Protein AF-A0A941SWV5-F1 (afdb_monomer_lite)

Structure (mmCIF, N/CA/C/O backbone):
data_AF-A0A941SWV5-F1
#
_entry.id   AF-A0A941SWV5-F1
#
loop_
_atom_site.group_PDB
_atom_site.id
_atom_site.type_symbol
_atom_site.label_atom_id
_atom_site.label_alt_id
_atom_site.label_comp_id
_atom_site.label_asym_id
_atom_site.label_entity_id
_atom_site.label_seq_id
_atom_site.pdbx_PDB_ins_code
_atom_site.Cartn_x
_atom_site.Cartn_y
_atom_site.Cartn_z
_atom_site.occupancy
_atom_site.B_iso_or_equiv
_atom_site.auth_seq_id
_atom_site.auth_comp_id
_atom_site.auth_asym_id
_atom_site.auth_atom_id
_atom_site.pdbx_PDB_model_num
ATOM 1 N N . LEU A 1 1 ? -5.723 11.758 -7.704 1.00 73.31 1 LEU A N 1
ATOM 2 C CA . LEU A 1 1 ? -5.876 10.442 -7.032 1.00 73.31 1 LEU A CA 1
ATOM 3 C C . LEU A 1 1 ? -5.723 10.552 -5.517 1.00 73.31 1 LEU A C 1
ATOM 5 O O . LEU A 1 1 ? -6.727 10.388 -4.843 1.00 73.31 1 LEU A O 1
ATOM 9 N N . LEU A 1 2 ? -4.555 10.922 -4.976 1.00 76.81 2 LEU A N 1
ATOM 10 C CA . LEU A 1 2 ? -4.323 11.012 -3.517 1.00 76.81 2 LEU A CA 1
ATOM 11 C C . LEU A 1 2 ? -5.387 11.807 -2.739 1.00 76.81 2 LEU A C 1
ATOM 13 O O . LEU A 1 2 ? -5.858 11.334 -1.711 1.00 76.81 2 LEU A O 1
ATOM 17 N N . GLY A 1 3 ? -5.831 12.959 -3.254 1.00 76.12 3 GLY A N 1
ATOM 18 C CA . GLY A 1 3 ? -6.918 13.729 -2.632 1.00 76.12 3 GLY A CA 1
ATOM 19 C C . GLY A 1 3 ? -8.236 12.950 -2.517 1.00 76.12 3 GLY A C 1
ATOM 20 O O . GLY A 1 3 ? -8.893 13.008 -1.484 1.00 76.12 3 GLY A O 1
ATOM 21 N N . GLY A 1 4 ? -8.588 12.149 -3.528 1.00 82.00 4 GLY A N 1
ATOM 22 C CA . GLY A 1 4 ? -9.769 11.280 -3.487 1.00 82.00 4 GLY A CA 1
ATOM 23 C C . GLY A 1 4 ? -9.624 10.126 -2.491 1.00 82.00 4 GLY A C 1
ATOM 24 O O . GLY A 1 4 ? -10.570 9.809 -1.778 1.00 82.00 4 GLY A O 1
ATOM 25 N N . PHE A 1 5 ? -8.423 9.551 -2.378 1.00 83.00 5 PHE A N 1
ATOM 26 C CA . PHE A 1 5 ? -8.115 8.514 -1.386 1.00 83.00 5 PHE A CA 1
ATOM 27 C C . PHE A 1 5 ? -8.228 9.066 0.038 1.00 83.00 5 PHE A C 1
ATOM 29 O O . PHE A 1 5 ? -8.849 8.441 0.894 1.00 83.00 5 PHE A O 1
ATOM 36 N N . ALA A 1 6 ? -7.666 10.254 0.279 1.00 80.62 6 ALA A N 1
ATOM 37 C CA . ALA A 1 6 ? -7.743 10.936 1.565 1.00 80.62 6 ALA A CA 1
ATOM 38 C C . ALA A 1 6 ? -9.190 11.296 1.930 1.00 80.62 6 ALA A C 1
ATOM 40 O O . ALA A 1 6 ? -9.607 11.047 3.058 1.00 80.62 6 ALA A O 1
ATOM 41 N N . MET A 1 7 ? -9.968 11.815 0.973 1.00 87.19 7 MET A N 1
ATOM 42 C CA . MET A 1 7 ? -11.386 12.119 1.182 1.00 87.19 7 MET A CA 1
ATOM 43 C C . MET A 1 7 ? -12.186 10.865 1.523 1.00 87.19 7 MET A C 1
ATOM 45 O O . MET A 1 7 ? -12.887 10.866 2.527 1.00 87.19 7 MET A O 1
ATOM 49 N N . LEU A 1 8 ? -12.025 9.769 0.773 1.00 85.44 8 LEU A N 1
ATOM 50 C CA . LEU A 1 8 ? -12.694 8.503 1.085 1.00 85.44 8 LEU A CA 1
ATOM 51 C C . LEU A 1 8 ? -12.314 7.995 2.482 1.00 85.44 8 LEU A C 1
ATOM 53 O O . LEU A 1 8 ? -13.188 7.637 3.269 1.00 85.44 8 LEU A O 1
ATOM 57 N N . ALA A 1 9 ? -11.019 7.984 2.803 1.00 81.81 9 ALA A N 1
ATOM 58 C CA . ALA A 1 9 ? -10.527 7.541 4.102 1.00 81.81 9 ALA A CA 1
ATOM 59 C C . ALA A 1 9 ? -11.078 8.397 5.255 1.00 81.81 9 ALA A C 1
ATOM 61 O O . ALA A 1 9 ? -11.416 7.859 6.313 1.00 81.81 9 ALA A O 1
ATOM 62 N N . LEU A 1 10 ? -11.200 9.712 5.048 1.00 85.25 10 LEU A N 1
ATOM 63 C CA . LEU A 1 10 ? -11.793 10.637 6.007 1.00 85.25 10 LEU A CA 1
ATOM 64 C C . LEU A 1 10 ? -13.301 10.404 6.144 1.00 85.25 10 LEU A C 1
ATOM 66 O O . LEU A 1 10 ? -13.786 10.279 7.264 1.00 85.25 10 LEU A O 1
ATOM 70 N N . SER A 1 11 ? -14.035 10.281 5.036 1.00 88.75 11 SER A N 1
ATOM 71 C CA . SER A 1 11 ? -15.474 10.003 5.035 1.00 88.75 11 SER A CA 1
ATOM 72 C C . SER A 1 11 ? -15.799 8.691 5.745 1.00 88.75 11 SER A C 1
ATOM 74 O O . SER A 1 11 ? -16.695 8.665 6.582 1.00 88.75 11 SER A O 1
ATOM 76 N N . VAL A 1 12 ? -15.040 7.620 5.489 1.00 84.19 12 VAL A N 1
ATOM 77 C CA . VAL A 1 12 ? -15.212 6.329 6.176 1.00 84.19 12 VAL A CA 1
ATOM 78 C C . VAL A 1 12 ? -14.938 6.458 7.672 1.00 84.19 12 VAL A C 1
ATOM 80 O O . VAL A 1 12 ? -15.687 5.907 8.476 1.00 84.19 12 VAL A O 1
ATOM 83 N N . ARG A 1 13 ? -13.905 7.211 8.066 1.00 83.94 13 ARG A N 1
ATOM 84 C CA . ARG A 1 13 ? -13.590 7.446 9.482 1.00 83.94 13 ARG A CA 1
ATOM 85 C C . ARG A 1 13 ? -14.668 8.270 10.187 1.00 83.94 13 ARG A C 1
ATOM 87 O O . ARG A 1 13 ? -15.015 7.956 11.319 1.00 83.94 13 ARG A O 1
ATOM 94 N N . LEU A 1 14 ? -15.200 9.301 9.532 1.00 84.00 14 LEU A N 1
ATOM 95 C CA . LEU A 1 14 ? -16.270 10.144 10.075 1.00 84.00 14 LEU A CA 1
ATOM 96 C C . LEU A 1 14 ? -17.609 9.401 10.152 1.00 84.00 14 LEU A C 1
ATOM 98 O O . LEU A 1 14 ? -18.362 9.607 11.097 1.00 84.00 14 LEU A O 1
ATOM 102 N N . ALA A 1 15 ? -17.888 8.521 9.190 1.00 85.25 15 ALA A N 1
ATOM 103 C CA . ALA A 1 15 ? -19.091 7.694 9.171 1.00 85.25 15 ALA A CA 1
ATOM 104 C C . ALA A 1 15 ? -19.003 6.472 10.103 1.00 85.25 15 ALA A C 1
ATOM 106 O O . ALA A 1 15 ? -20.018 5.824 10.357 1.00 85.25 15 ALA A O 1
ATOM 107 N N . ALA A 1 16 ? -17.811 6.123 10.602 1.00 81.56 16 ALA A N 1
ATOM 108 C CA . ALA A 1 16 ? -17.633 4.970 11.472 1.00 81.56 16 ALA A CA 1
ATOM 109 C C . ALA A 1 16 ? -18.276 5.230 12.851 1.00 81.56 16 ALA A C 1
ATOM 111 O O . ALA A 1 16 ? -17.811 6.091 13.599 1.00 81.56 16 ALA A O 1
ATOM 112 N N . PRO A 1 17 ? -19.294 4.448 13.254 1.00 71.25 17 PRO A N 1
ATOM 113 C CA . PRO A 1 17 ? -20.019 4.684 14.504 1.00 71.25 17 PRO A CA 1
ATOM 114 C C . PRO A 1 17 ? -19.217 4.283 15.750 1.00 71.25 17 PRO A C 1
ATOM 116 O O . PRO A 1 17 ? -19.590 4.621 16.870 1.00 71.25 17 PRO A O 1
ATOM 119 N N . ARG A 1 18 ? -18.126 3.525 15.577 1.00 78.50 18 ARG A N 1
ATOM 120 C CA . ARG A 1 18 ? -17.305 2.981 16.662 1.00 78.50 18 ARG A CA 1
ATOM 121 C C . ARG A 1 18 ? -15.863 3.441 16.526 1.00 78.50 18 ARG A C 1
ATOM 123 O O . ARG A 1 18 ? -15.243 3.236 15.487 1.00 78.50 18 ARG A O 1
ATOM 130 N N . ARG A 1 19 ? -15.327 3.998 17.612 1.00 82.38 19 ARG A N 1
ATOM 131 C CA . ARG A 1 19 ? -13.893 4.248 17.781 1.00 82.38 19 ARG A CA 1
ATOM 132 C C . ARG A 1 19 ? -13.284 3.090 18.556 1.00 82.38 19 ARG A C 1
ATOM 134 O O . ARG A 1 19 ? -13.779 2.734 19.623 1.00 82.38 19 ARG A O 1
ATOM 141 N N . TRP A 1 20 ? -12.219 2.510 18.021 1.00 85.62 20 TRP A N 1
ATOM 142 C CA . TRP A 1 20 ? -11.539 1.384 18.649 1.00 85.62 20 TRP A CA 1
ATOM 143 C C . TRP A 1 20 ? -10.475 1.877 19.629 1.00 85.62 20 TRP A C 1
ATOM 145 O O . TRP A 1 20 ? -9.624 2.697 19.280 1.00 85.62 20 TRP A O 1
ATOM 155 N N . ALA A 1 21 ? -10.510 1.368 20.859 1.00 87.00 21 ALA A N 1
ATOM 156 C CA . ALA A 1 21 ? -9.445 1.600 21.823 1.00 87.00 21 ALA A CA 1
ATOM 157 C C . ALA A 1 21 ? -8.259 0.687 21.481 1.00 87.00 21 ALA A C 1
ATOM 159 O O . ALA A 1 21 ? -8.355 -0.535 21.568 1.00 87.00 21 ALA A O 1
ATOM 160 N N . VAL A 1 22 ? -7.143 1.291 21.078 1.00 91.38 22 VAL A N 1
ATOM 161 C CA . VAL A 1 22 ? -5.879 0.604 20.785 1.00 91.38 22 VAL A CA 1
ATOM 162 C C . VAL A 1 22 ? -4.776 1.152 21.680 1.00 91.38 22 VAL A C 1
ATOM 164 O O . VAL A 1 22 ? -4.781 2.336 22.030 1.00 91.38 22 VAL A O 1
ATOM 167 N N . THR A 1 23 ? -3.823 0.299 22.048 1.00 93.88 23 THR A N 1
ATOM 168 C CA . THR A 1 23 ? -2.672 0.714 22.857 1.00 93.88 23 THR A CA 1
ATOM 169 C C . THR A 1 23 ? -1.777 1.692 22.081 1.00 93.88 23 THR A C 1
ATOM 171 O O . THR A 1 23 ? -1.791 1.691 20.845 1.00 93.88 23 THR A O 1
ATOM 174 N N . PRO A 1 24 ? -0.955 2.514 22.762 1.00 94.44 24 PRO A N 1
ATOM 175 C CA . PRO A 1 24 ? -0.036 3.437 22.091 1.00 94.44 24 PRO A CA 1
ATOM 176 C C . PRO A 1 24 ? 0.919 2.744 21.109 1.00 94.44 24 PRO A C 1
ATOM 178 O O . PRO A 1 24 ? 1.156 3.259 20.019 1.00 94.44 24 PRO A O 1
ATOM 181 N N . ALA A 1 25 ? 1.404 1.546 21.450 1.00 95.38 25 ALA A N 1
ATOM 182 C CA . ALA A 1 25 ? 2.270 0.754 20.576 1.00 95.38 25 ALA A CA 1
ATOM 183 C C . ALA A 1 25 ? 1.551 0.320 19.285 1.00 95.38 25 ALA A C 1
ATOM 185 O O . ALA A 1 25 ? 2.083 0.484 18.189 1.00 95.38 25 ALA A O 1
ATOM 186 N N . VAL A 1 26 ? 0.307 -0.163 19.394 1.00 95.25 26 V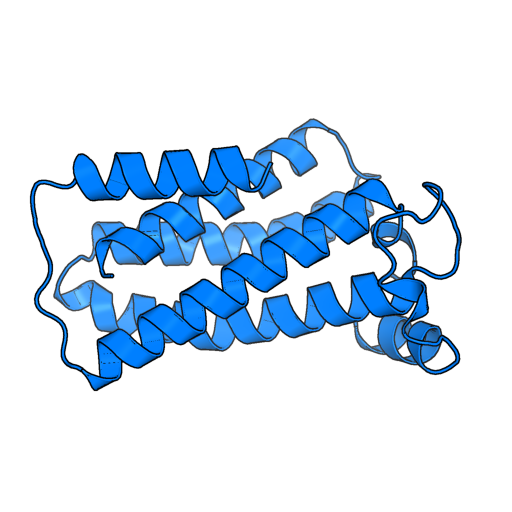AL A N 1
ATOM 187 C CA . VAL A 1 26 ? -0.514 -0.523 18.224 1.00 95.25 26 VAL A CA 1
ATOM 188 C C . VAL A 1 26 ? -0.847 0.715 17.389 1.00 95.25 26 VAL A C 1
ATOM 190 O O . VAL A 1 26 ? -0.836 0.649 16.164 1.00 95.25 26 VAL A O 1
ATOM 193 N N . ARG A 1 27 ? -1.078 1.868 18.026 1.00 95.06 27 ARG A N 1
ATOM 194 C CA . ARG A 1 27 ? -1.303 3.146 17.336 1.00 95.06 27 ARG A CA 1
ATOM 195 C C . ARG A 1 27 ? -0.078 3.600 16.540 1.00 95.06 27 ARG A C 1
ATOM 197 O O . ARG A 1 27 ? -0.232 4.046 15.407 1.00 95.06 27 ARG A O 1
ATOM 204 N N . ALA A 1 28 ? 1.125 3.466 17.097 1.00 96.31 28 ALA A N 1
ATOM 205 C CA . ALA A 1 28 ? 2.364 3.749 16.374 1.00 96.31 28 ALA A CA 1
ATOM 206 C C . ALA A 1 28 ? 2.534 2.812 15.164 1.00 96.31 28 ALA A C 1
ATOM 208 O O . ALA A 1 28 ? 2.881 3.267 14.076 1.00 96.31 28 ALA A O 1
ATOM 209 N N . TRP A 1 29 ? 2.206 1.526 15.323 1.00 97.56 29 TRP A N 1
ATOM 210 C CA . TRP A 1 29 ? 2.231 0.554 14.228 1.00 97.56 29 TRP A CA 1
ATOM 211 C C . TRP A 1 29 ? 1.206 0.886 13.129 1.00 97.56 29 TRP A C 1
ATOM 213 O O . TRP A 1 29 ? 1.544 0.868 11.946 1.00 97.56 29 TRP A O 1
ATOM 223 N N . LEU A 1 30 ? -0.017 1.275 13.497 1.00 96.12 30 LEU A N 1
ATOM 224 C CA . LEU A 1 30 ? -1.034 1.748 12.552 1.00 96.12 30 LEU A CA 1
ATOM 225 C C . LEU A 1 30 ? -0.541 2.943 11.732 1.00 96.12 30 LEU A C 1
ATOM 227 O O . LEU A 1 30 ? -0.701 2.952 10.513 1.00 96.12 30 LEU A O 1
ATOM 231 N N . TRP A 1 31 ? 0.095 3.925 12.375 1.00 96.75 31 TRP A N 1
ATOM 232 C CA . TRP A 1 31 ? 0.681 5.066 11.671 1.00 96.75 31 TRP A CA 1
ATOM 233 C C . TRP A 1 31 ? 1.822 4.658 10.742 1.00 96.75 31 TRP A C 1
ATOM 235 O O . TRP A 1 31 ? 1.853 5.114 9.602 1.00 96.75 31 TRP A O 1
ATOM 245 N N . ALA A 1 32 ? 2.715 3.767 11.178 1.00 97.62 32 ALA A N 1
ATOM 246 C CA . ALA A 1 32 ? 3.785 3.249 10.327 1.00 97.62 32 ALA A CA 1
ATOM 247 C C . ALA A 1 32 ? 3.224 2.541 9.081 1.00 97.62 32 ALA A C 1
ATOM 249 O O . ALA A 1 32 ? 3.664 2.811 7.963 1.00 97.62 32 ALA A O 1
ATOM 250 N N . ALA A 1 33 ? 2.201 1.697 9.252 1.00 97.12 33 ALA A N 1
ATOM 251 C CA . ALA A 1 33 ? 1.511 1.039 8.146 1.00 97.12 33 ALA A CA 1
ATOM 252 C C . ALA A 1 33 ? 0.809 2.050 7.220 1.00 97.12 33 ALA A C 1
ATOM 254 O O . ALA A 1 33 ? 0.853 1.897 6.000 1.00 97.12 33 ALA A O 1
ATOM 255 N N . ALA A 1 34 ? 0.202 3.103 7.775 1.00 95.69 34 ALA A N 1
ATOM 256 C CA . ALA A 1 34 ? -0.495 4.129 7.002 1.00 95.69 34 ALA A CA 1
ATOM 257 C C . ALA A 1 34 ? 0.472 4.967 6.164 1.00 95.69 34 ALA A C 1
ATOM 259 O O . ALA A 1 34 ? 0.220 5.195 4.983 1.00 95.69 34 ALA A O 1
ATOM 260 N N . VAL A 1 35 ? 1.599 5.379 6.745 1.00 96.25 35 VAL A N 1
ATOM 261 C CA . VAL A 1 35 ? 2.656 6.106 6.032 1.00 96.25 35 VAL A CA 1
ATOM 262 C C . VAL A 1 35 ? 3.251 5.237 4.926 1.00 96.25 35 VAL A C 1
ATOM 264 O O . VAL A 1 35 ? 3.382 5.707 3.798 1.00 96.25 35 VAL A O 1
ATOM 267 N N . ALA A 1 36 ? 3.542 3.963 5.209 1.00 96.94 36 ALA A N 1
ATOM 268 C CA . ALA A 1 36 ? 4.038 3.030 4.200 1.00 96.94 36 ALA A CA 1
ATOM 269 C C . ALA A 1 36 ? 3.035 2.845 3.048 1.00 96.94 36 ALA A C 1
ATOM 271 O O . ALA A 1 36 ? 3.422 2.892 1.882 1.00 96.94 36 ALA A O 1
ATOM 272 N N . LEU A 1 37 ? 1.740 2.701 3.351 1.00 96.19 37 LEU A N 1
ATOM 273 C CA . LEU A 1 37 ? 0.692 2.566 2.337 1.00 96.19 37 LEU A CA 1
ATOM 274 C C . LEU A 1 37 ? 0.513 3.849 1.512 1.00 96.19 37 LEU A C 1
ATOM 276 O O . LEU A 1 37 ? 0.324 3.781 0.301 1.00 96.19 37 LEU A O 1
ATOM 280 N N . LEU A 1 38 ? 0.615 5.027 2.130 1.00 95.25 38 LEU A N 1
ATOM 281 C CA . LEU A 1 38 ? 0.587 6.299 1.405 1.00 95.25 38 LEU A CA 1
ATOM 282 C C . LEU A 1 38 ? 1.792 6.440 0.474 1.00 95.25 38 LEU A C 1
ATOM 284 O O . LEU A 1 38 ? 1.611 6.774 -0.696 1.00 95.25 38 LEU A O 1
ATOM 288 N N . ALA A 1 39 ? 2.997 6.128 0.956 1.00 94.94 39 ALA A N 1
ATOM 289 C CA . ALA A 1 39 ? 4.198 6.102 0.127 1.00 94.94 39 ALA A CA 1
ATOM 290 C C . ALA A 1 39 ? 4.031 5.132 -1.052 1.00 94.94 39 ALA A C 1
ATOM 292 O O . ALA A 1 39 ? 4.364 5.473 -2.185 1.00 94.94 39 ALA A O 1
ATOM 293 N N . GLN A 1 40 ? 3.424 3.967 -0.812 1.00 94.88 40 GLN A N 1
ATOM 294 C CA . GLN A 1 40 ? 3.124 2.983 -1.846 1.00 94.88 40 GLN A CA 1
ATOM 295 C C . GLN A 1 40 ? 2.183 3.523 -2.929 1.00 94.88 40 GLN A C 1
ATOM 297 O O . GLN A 1 40 ? 2.436 3.321 -4.117 1.00 94.88 40 GLN A O 1
ATOM 302 N N . ILE A 1 41 ? 1.118 4.228 -2.534 1.00 94.06 41 ILE A N 1
ATOM 303 C CA . ILE A 1 41 ? 0.159 4.849 -3.460 1.00 94.06 41 ILE A CA 1
ATOM 304 C C . ILE A 1 41 ? 0.837 5.958 -4.272 1.00 94.06 41 ILE A C 1
ATOM 306 O O . ILE A 1 41 ? 0.628 6.044 -5.480 1.00 94.06 41 ILE A O 1
ATOM 310 N N . VAL A 1 42 ? 1.669 6.787 -3.632 1.00 92.44 42 VAL A N 1
ATOM 311 C CA . VAL A 1 42 ? 2.444 7.839 -4.311 1.00 92.44 42 VAL A CA 1
ATOM 312 C C . VAL A 1 42 ? 3.380 7.223 -5.350 1.00 92.44 42 VAL A C 1
ATOM 314 O O . VAL A 1 42 ? 3.354 7.633 -6.507 1.00 92.44 42 VAL A O 1
ATOM 317 N N . LEU A 1 43 ? 4.159 6.208 -4.964 1.00 92.06 43 LEU A N 1
ATOM 318 C CA . LEU A 1 43 ? 5.087 5.511 -5.856 1.00 92.06 43 LEU A CA 1
ATOM 319 C C . LEU A 1 43 ? 4.360 4.803 -7.003 1.00 92.06 43 LEU A C 1
ATOM 321 O O . LEU A 1 43 ? 4.826 4.859 -8.134 1.00 92.06 43 LEU A O 1
ATOM 325 N N . GLY A 1 44 ? 3.206 4.183 -6.743 1.00 90.94 44 GLY A N 1
ATOM 326 C CA . GLY A 1 44 ? 2.388 3.552 -7.784 1.00 90.94 44 GLY A CA 1
ATOM 327 C C . GLY A 1 44 ? 1.796 4.570 -8.760 1.00 90.94 44 GLY A C 1
ATOM 328 O O . GLY A 1 44 ? 1.787 4.342 -9.971 1.00 90.94 44 GLY A O 1
ATOM 329 N N . GLY A 1 45 ? 1.364 5.727 -8.251 1.00 89.06 45 GLY A N 1
ATOM 330 C CA . GLY A 1 45 ? 0.928 6.857 -9.068 1.00 89.06 45 GLY A CA 1
ATOM 331 C C . GLY A 1 45 ? 2.056 7.377 -9.955 1.00 89.06 45 GLY A C 1
ATOM 332 O O . GLY A 1 45 ? 1.872 7.476 -11.164 1.00 89.06 45 GLY A O 1
ATOM 333 N N . LEU A 1 46 ? 3.235 7.613 -9.374 1.00 88.25 46 LEU A N 1
ATOM 334 C CA . LEU A 1 46 ? 4.432 8.025 -10.105 1.00 88.25 46 LEU A CA 1
ATOM 335 C C . LEU A 1 46 ? 4.832 6.986 -11.160 1.00 88.25 46 LEU A C 1
ATOM 337 O O . LEU A 1 46 ? 5.126 7.347 -12.297 1.00 88.25 46 LEU A O 1
ATOM 341 N N . ALA A 1 47 ? 4.802 5.694 -10.820 1.00 87.81 47 ALA A N 1
ATOM 342 C CA . ALA A 1 47 ? 5.128 4.618 -11.751 1.00 87.81 47 ALA A CA 1
ATOM 343 C C . ALA A 1 47 ? 4.155 4.557 -12.936 1.00 87.81 47 ALA A C 1
ATOM 345 O O . ALA A 1 47 ? 4.572 4.289 -14.063 1.00 87.81 47 ALA A O 1
ATOM 346 N N . SER A 1 48 ? 2.876 4.842 -12.682 1.00 84.50 48 SER A N 1
ATOM 347 C CA . SER A 1 48 ? 1.829 4.877 -13.704 1.00 84.50 48 SER A CA 1
ATOM 348 C C . SER A 1 48 ? 1.971 6.090 -14.624 1.00 84.50 48 SER A C 1
ATOM 350 O O . SER A 1 48 ? 1.874 5.944 -15.837 1.00 84.50 48 SER A O 1
ATOM 352 N N . THR A 1 49 ? 2.230 7.284 -14.078 1.00 82.62 49 THR A N 1
ATOM 353 C CA . THR A 1 49 ? 2.334 8.520 -14.876 1.00 82.62 49 THR A CA 1
ATOM 354 C C . THR A 1 49 ? 3.611 8.582 -15.705 1.00 82.62 49 THR A C 1
ATOM 356 O O . THR A 1 49 ? 3.588 9.055 -16.836 1.00 82.62 49 THR A O 1
ATOM 359 N N . THR A 1 50 ? 4.724 8.084 -15.166 1.00 82.56 50 THR A N 1
ATOM 360 C CA . THR A 1 50 ? 6.024 8.086 -15.855 1.00 82.56 50 THR A CA 1
ATOM 361 C C . THR A 1 50 ? 6.209 6.888 -16.787 1.00 82.56 50 THR A C 1
ATOM 363 O O . THR A 1 50 ? 7.186 6.845 -17.527 1.00 82.56 50 THR A O 1
ATOM 366 N N . GLY A 1 51 ? 5.302 5.904 -16.769 1.00 81.31 51 GLY A N 1
ATOM 367 C CA . GLY A 1 51 ? 5.466 4.638 -17.494 1.00 81.31 51 GLY A CA 1
ATOM 368 C C . GLY A 1 51 ? 6.521 3.705 -16.885 1.00 81.31 51 GLY A C 1
ATOM 369 O O . GLY A 1 51 ? 6.813 2.654 -17.452 1.00 81.31 51 GLY A O 1
ATOM 370 N N . SER A 1 52 ? 7.066 4.043 -15.709 1.00 85.69 52 SER A N 1
ATOM 371 C CA . SER A 1 52 ? 8.114 3.267 -15.031 1.00 85.69 52 SER A CA 1
ATOM 372 C C . SER A 1 52 ? 7.704 1.829 -14.721 1.00 85.69 52 SER A C 1
ATOM 374 O O . SER A 1 52 ? 8.557 0.967 -14.518 1.00 85.69 52 SER A O 1
ATOM 376 N N . ILE A 1 53 ? 6.405 1.558 -14.685 1.00 82.56 53 ILE A N 1
ATOM 377 C CA . ILE A 1 53 ? 5.850 0.272 -14.286 1.00 82.56 53 ILE A CA 1
ATOM 378 C C . ILE A 1 53 ? 6.248 -0.898 -15.209 1.00 82.56 53 ILE A C 1
ATOM 380 O O . ILE A 1 53 ? 6.271 -2.044 -14.762 1.00 82.56 53 ILE A O 1
ATOM 384 N N . LEU A 1 54 ? 6.626 -0.590 -16.456 1.00 81.19 54 LEU A N 1
ATOM 385 C CA . LEU A 1 54 ? 7.111 -1.530 -17.474 1.00 81.19 54 LEU A CA 1
ATOM 386 C C . LEU A 1 54 ? 8.645 -1.638 -17.526 1.00 81.19 54 LEU A C 1
ATOM 388 O O . LEU A 1 54 ? 9.183 -2.312 -18.395 1.00 81.19 54 LEU A O 1
ATOM 392 N N . SER A 1 55 ? 9.370 -0.971 -16.622 1.00 83.12 55 SER A N 1
ATOM 393 C CA . SER A 1 55 ? 10.840 -0.905 -16.702 1.00 83.12 55 SER A CA 1
ATOM 394 C C . SER A 1 55 ? 11.540 -2.225 -16.360 1.00 83.12 55 SER A C 1
ATOM 396 O O . SER A 1 55 ? 12.740 -2.337 -16.587 1.00 83.12 55 SER A O 1
ATOM 398 N N . CYS A 1 56 ? 10.841 -3.170 -15.721 1.00 84.69 56 CYS A N 1
ATOM 399 C CA . CYS A 1 56 ? 11.415 -4.420 -15.222 1.00 84.69 56 CYS A CA 1
ATOM 400 C C . CYS A 1 56 ? 10.336 -5.397 -14.722 1.00 84.69 56 CYS A C 1
ATOM 402 O O . CYS A 1 56 ? 9.318 -4.992 -14.143 1.00 84.69 56 CYS A O 1
ATOM 404 N N . ASP A 1 57 ? 10.620 -6.696 -14.844 1.00 79.44 57 ASP A N 1
ATOM 405 C CA . ASP A 1 57 ? 9.660 -7.769 -14.548 1.00 79.44 57 ASP A CA 1
ATOM 406 C C . ASP A 1 57 ? 9.759 -8.307 -13.112 1.00 79.44 57 ASP A C 1
ATOM 408 O O . ASP A 1 57 ? 8.744 -8.645 -12.492 1.00 79.44 57 ASP A O 1
ATOM 412 N N . GLY A 1 58 ? 10.960 -8.325 -12.526 1.00 81.81 58 GLY A N 1
ATOM 413 C CA . GLY A 1 58 ? 11.236 -8.905 -11.204 1.00 81.81 58 GLY A CA 1
ATOM 414 C C . GLY A 1 58 ? 11.977 -7.961 -10.256 1.00 81.81 58 GLY A C 1
ATOM 415 O O . GLY A 1 58 ? 12.650 -7.039 -10.694 1.00 81.81 58 GLY A O 1
ATOM 416 N N . LEU A 1 59 ? 11.914 -8.208 -8.940 1.00 85.88 59 LEU A N 1
ATOM 417 C CA . LEU A 1 59 ? 12.570 -7.349 -7.936 1.00 85.88 59 LEU A CA 1
ATOM 418 C C . LEU A 1 59 ? 14.095 -7.265 -8.132 1.00 85.88 59 LEU A C 1
ATOM 420 O O . LEU A 1 59 ? 14.659 -6.174 -8.109 1.00 85.88 59 LEU A O 1
ATOM 424 N N . ALA A 1 60 ? 14.754 -8.409 -8.344 1.00 87.81 60 ALA A N 1
ATOM 425 C CA . ALA A 1 60 ? 16.202 -8.472 -8.557 1.00 87.81 60 ALA A CA 1
ATOM 426 C C . ALA A 1 60 ? 16.625 -7.831 -9.888 1.00 87.81 60 ALA A C 1
ATOM 428 O O . ALA A 1 60 ? 17.699 -7.242 -9.985 1.00 87.81 60 ALA A O 1
ATOM 429 N N . ASP A 1 61 ? 15.769 -7.935 -10.902 1.00 87.25 61 ASP A N 1
ATOM 430 C CA . ASP A 1 61 ? 16.000 -7.311 -12.198 1.00 87.25 61 ASP A CA 1
ATOM 431 C C . ASP A 1 61 ? 15.832 -5.790 -12.127 1.00 87.25 61 ASP A C 1
ATOM 433 O O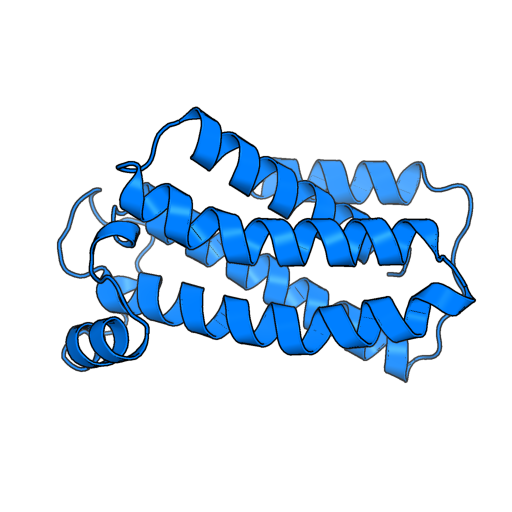 . ASP A 1 61 ? 16.726 -5.049 -12.527 1.00 87.25 61 ASP A O 1
ATOM 437 N N . CYS A 1 62 ? 14.768 -5.325 -11.465 1.00 87.44 62 CYS A N 1
ATOM 438 C CA . CYS A 1 62 ? 14.563 -3.913 -11.163 1.00 87.44 62 CYS A CA 1
ATOM 439 C C . CYS A 1 62 ? 15.722 -3.320 -10.357 1.00 87.44 62 CYS A C 1
ATOM 441 O O . CYS A 1 62 ? 16.129 -2.197 -10.627 1.00 87.44 62 CYS A O 1
ATOM 443 N N . TRP A 1 63 ? 16.278 -4.060 -9.390 1.00 89.12 63 TRP A N 1
ATOM 444 C CA . TRP A 1 63 ? 17.450 -3.611 -8.633 1.00 89.12 63 TRP A CA 1
ATOM 445 C C . TRP A 1 63 ? 18.663 -3.406 -9.542 1.00 89.12 63 TRP A C 1
ATOM 447 O O . TRP A 1 63 ? 19.295 -2.355 -9.499 1.00 89.12 63 TRP A O 1
ATOM 457 N N . ARG A 1 64 ? 18.963 -4.385 -10.406 1.00 89.06 64 ARG A N 1
ATOM 458 C CA . ARG A 1 64 ? 20.073 -4.288 -11.365 1.00 89.06 64 ARG A CA 1
ATOM 459 C C . ARG A 1 64 ? 19.878 -3.123 -12.334 1.00 89.06 64 ARG A C 1
ATOM 461 O O . ARG A 1 64 ? 20.811 -2.355 -12.545 1.00 89.06 64 ARG A O 1
ATOM 468 N N . ALA A 1 65 ? 18.668 -2.949 -12.861 1.00 85.31 65 ALA A N 1
ATOM 469 C CA . ALA A 1 65 ? 18.326 -1.833 -13.737 1.00 85.31 65 ALA A CA 1
ATOM 470 C C . ALA A 1 65 ? 18.379 -0.471 -13.014 1.00 85.31 65 ALA A C 1
ATOM 472 O O . ALA A 1 65 ? 18.708 0.542 -13.632 1.00 85.31 65 ALA A O 1
ATOM 473 N N . ALA A 1 66 ? 18.093 -0.437 -11.708 1.00 85.12 66 ALA A N 1
ATOM 474 C CA . ALA A 1 66 ? 18.161 0.762 -10.878 1.00 85.12 66 ALA A CA 1
ATOM 475 C C . ALA A 1 66 ? 19.588 1.122 -10.430 1.00 85.12 66 ALA A C 1
ATOM 477 O O . ALA A 1 66 ? 19.860 2.297 -10.213 1.00 85.12 66 ALA A O 1
ATOM 478 N N . ALA A 1 67 ? 20.503 0.153 -10.320 1.00 83.50 67 ALA A N 1
ATOM 479 C CA . ALA A 1 67 ? 21.830 0.331 -9.716 1.00 83.50 67 ALA A CA 1
ATOM 480 C C . ALA A 1 67 ? 22.729 1.382 -10.404 1.00 83.50 67 ALA A C 1
ATOM 482 O O . ALA A 1 67 ? 23.665 1.879 -9.785 1.00 83.50 67 ALA A O 1
ATOM 483 N N . GLY A 1 68 ? 22.445 1.743 -11.660 1.00 75.19 68 GLY A N 1
ATOM 484 C CA . GLY A 1 68 ? 23.142 2.806 -12.400 1.00 75.19 68 GLY A CA 1
ATOM 485 C C . GLY A 1 68 ? 22.358 4.116 -12.535 1.00 75.19 68 GLY A C 1
ATOM 486 O O . GLY A 1 68 ? 22.809 5.025 -13.228 1.00 75.19 68 GLY A O 1
ATOM 487 N N . GLN A 1 69 ? 21.173 4.217 -11.931 1.00 79.38 69 GLN A N 1
ATOM 488 C CA . GLN A 1 69 ? 20.269 5.353 -12.099 1.00 79.38 69 GLN A CA 1
ATOM 489 C C . GLN A 1 69 ? 20.233 6.214 -10.833 1.00 79.38 69 GLN A C 1
ATOM 491 O O . GLN A 1 69 ? 20.074 5.716 -9.722 1.00 79.38 69 GLN A O 1
ATOM 496 N N . GLY A 1 70 ? 20.371 7.530 -11.003 1.00 76.94 70 GLY A N 1
ATOM 497 C CA . GLY A 1 70 ? 20.284 8.481 -9.897 1.00 76.94 70 GLY A CA 1
ATOM 498 C C . GLY A 1 70 ? 18.848 8.742 -9.430 1.00 76.94 70 GLY A C 1
ATOM 499 O O . GLY A 1 70 ? 17.872 8.439 -10.119 1.00 76.94 70 GLY A O 1
ATOM 500 N N . TRP A 1 71 ? 18.720 9.415 -8.285 1.00 78.56 71 TRP A N 1
ATOM 501 C CA . TRP A 1 71 ? 17.439 9.826 -7.689 1.00 78.56 71 TRP A CA 1
ATOM 502 C C . TRP A 1 71 ? 16.585 10.747 -8.571 1.00 78.56 71 TRP A C 1
ATOM 504 O O . TRP A 1 71 ? 15.395 10.895 -8.314 1.00 78.56 71 TRP A O 1
ATOM 514 N N . ALA A 1 72 ? 17.151 11.298 -9.650 1.00 82.38 72 ALA A N 1
ATOM 515 C CA . ALA A 1 72 ? 16.405 11.993 -10.699 1.00 82.38 72 ALA A CA 1
ATOM 516 C C . ALA A 1 72 ? 15.291 11.125 -11.319 1.00 82.38 72 ALA A C 1
ATOM 518 O O . ALA A 1 72 ? 14.355 11.656 -11.906 1.00 82.38 72 ALA A O 1
ATOM 519 N N . ALA A 1 73 ? 15.348 9.797 -11.164 1.00 77.75 73 ALA A N 1
ATOM 520 C CA . ALA A 1 73 ? 14.255 8.904 -11.534 1.00 77.75 73 ALA A CA 1
ATOM 521 C C . ALA A 1 73 ? 12.951 9.146 -10.750 1.00 77.75 73 ALA A C 1
ATOM 523 O O . ALA A 1 73 ? 11.884 8.816 -11.256 1.00 77.75 73 ALA A O 1
ATOM 524 N N . LEU A 1 74 ? 13.025 9.740 -9.554 1.00 81.56 74 LEU A N 1
ATOM 525 C CA . LEU A 1 74 ? 11.869 10.079 -8.719 1.00 81.56 74 LEU A CA 1
ATOM 526 C C . LEU A 1 74 ? 11.254 11.450 -9.039 1.00 81.56 74 LEU A C 1
ATOM 528 O O . LEU A 1 74 ? 10.316 11.856 -8.354 1.00 81.56 74 LEU A O 1
ATOM 532 N N . ASP A 1 75 ? 11.773 12.173 -10.034 1.00 84.00 75 ASP A N 1
ATOM 533 C CA . ASP A 1 75 ? 11.234 13.478 -10.414 1.00 84.00 75 ASP A CA 1
ATOM 534 C C . ASP A 1 75 ? 9.801 13.332 -10.978 1.00 84.00 75 ASP A C 1
ATOM 536 O O . ASP A 1 75 ? 9.614 12.705 -12.030 1.00 84.00 75 ASP A O 1
ATOM 540 N N . PRO A 1 76 ? 8.776 13.896 -10.302 1.00 75.81 76 PRO A N 1
ATOM 541 C CA . PRO A 1 76 ? 7.378 13.757 -10.702 1.00 75.81 76 PRO A CA 1
ATOM 542 C C . PRO A 1 76 ? 7.041 14.491 -12.003 1.00 75.81 76 PRO A C 1
ATOM 544 O O . PRO A 1 76 ? 5.979 14.242 -12.571 1.00 75.81 76 PRO A O 1
ATOM 547 N N . TRP A 1 77 ? 7.923 15.372 -12.483 1.00 81.56 77 TRP A N 1
ATOM 548 C CA . TRP A 1 77 ? 7.724 16.152 -13.704 1.00 81.56 77 TRP A CA 1
ATOM 549 C C . TRP A 1 77 ? 8.323 15.494 -14.948 1.00 81.56 77 TRP A C 1
ATOM 551 O O . TRP A 1 77 ? 8.301 16.080 -16.032 1.00 81.56 77 TRP A O 1
ATOM 561 N N . ARG A 1 78 ? 8.851 14.271 -14.824 1.00 74.50 78 ARG A N 1
ATOM 562 C CA . ARG A 1 78 ? 9.394 13.537 -15.968 1.00 74.50 78 ARG A CA 1
ATOM 563 C C . ARG A 1 78 ? 8.330 13.209 -17.005 1.00 74.50 78 ARG A C 1
ATOM 565 O O . ARG A 1 78 ? 7.194 12.858 -16.688 1.00 74.50 78 ARG A O 1
ATOM 572 N N . LEU A 1 79 ? 8.764 13.257 -18.263 1.00 67.75 79 LEU A N 1
ATOM 573 C CA . LEU A 1 79 ? 7.955 12.875 -19.412 1.00 67.75 79 LEU A CA 1
ATOM 574 C C . LEU A 1 79 ? 7.477 11.414 -19.281 1.00 67.75 79 LEU A C 1
ATOM 576 O O . LEU A 1 79 ? 8.289 10.531 -18.962 1.00 67.75 79 LEU A O 1
ATOM 580 N N . PRO A 1 80 ? 6.188 11.149 -19.559 1.00 65.00 80 PRO A N 1
ATOM 581 C CA . PRO A 1 80 ? 5.657 9.794 -19.639 1.00 65.00 80 PRO A CA 1
ATOM 582 C C . PRO A 1 80 ? 6.466 8.937 -20.622 1.00 65.00 80 PRO A C 1
ATOM 584 O O . PRO A 1 80 ? 6.737 9.366 -21.741 1.00 65.00 80 PRO A O 1
ATOM 587 N N . GLY A 1 81 ? 6.848 7.725 -20.217 1.00 60.53 81 GLY A N 1
ATOM 588 C CA . GLY A 1 81 ? 7.540 6.760 -21.077 1.00 60.53 81 GLY A CA 1
ATOM 589 C C . GLY A 1 81 ? 9.066 6.903 -21.141 1.00 60.53 81 GLY A C 1
ATOM 590 O O . GLY A 1 81 ? 9.698 6.247 -21.966 1.00 60.53 81 GLY A O 1
ATOM 591 N N . SER A 1 82 ? 9.688 7.724 -20.287 1.00 61.34 82 SER A N 1
ATOM 592 C CA . SER A 1 82 ? 11.156 7.777 -20.202 1.00 61.34 82 SER A CA 1
ATOM 593 C C . SER A 1 82 ? 11.724 6.507 -19.538 1.00 61.34 82 SER A C 1
ATOM 595 O O . SER A 1 82 ? 11.357 6.154 -18.422 1.00 61.34 82 SER A O 1
ATOM 597 N N . ALA A 1 83 ? 12.645 5.809 -20.217 1.00 54.84 83 ALA A N 1
ATOM 598 C CA . ALA A 1 83 ? 13.156 4.479 -19.834 1.00 54.84 83 ALA A CA 1
ATOM 599 C C . ALA A 1 83 ? 13.901 4.400 -18.477 1.00 54.84 83 ALA A C 1
ATOM 601 O O . ALA A 1 83 ? 14.210 3.315 -17.988 1.00 54.84 83 ALA A O 1
ATOM 602 N N . ALA A 1 84 ? 14.181 5.533 -17.832 1.00 63.06 84 ALA A N 1
ATOM 603 C CA . ALA A 1 84 ? 14.875 5.605 -16.546 1.00 63.06 84 ALA A CA 1
ATOM 604 C C . ALA A 1 84 ? 13.907 5.503 -15.344 1.00 63.06 84 ALA A C 1
ATOM 606 O O . ALA A 1 84 ? 13.950 6.334 -14.436 1.00 63.06 84 ALA A O 1
ATOM 607 N N . GLY A 1 85 ? 13.000 4.521 -15.372 1.00 76.56 85 GLY A N 1
ATOM 608 C CA . GLY A 1 85 ? 11.947 4.313 -14.371 1.00 76.56 85 GLY A CA 1
ATOM 609 C C . GLY A 1 85 ? 12.194 3.161 -13.389 1.00 76.56 85 GLY A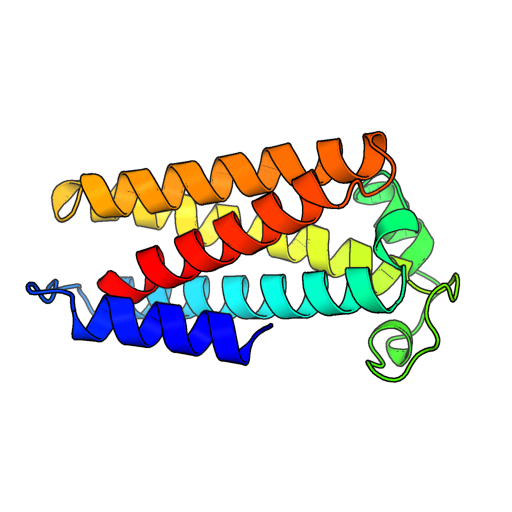 C 1
ATOM 610 O O . GLY A 1 85 ? 11.439 2.975 -12.431 1.00 76.56 85 GLY A O 1
ATOM 611 N N . ALA A 1 86 ? 13.263 2.385 -13.590 1.00 85.75 86 ALA A N 1
ATOM 612 C CA . ALA A 1 86 ? 13.554 1.207 -12.773 1.00 85.75 86 ALA A CA 1
ATOM 613 C C . ALA A 1 86 ? 13.670 1.503 -11.261 1.00 85.75 86 ALA A C 1
ATOM 615 O O . ALA A 1 86 ? 13.123 0.716 -10.489 1.00 85.75 86 ALA A O 1
ATOM 616 N N . PRO A 1 87 ? 14.268 2.626 -10.800 1.00 88.94 87 PRO A N 1
ATOM 617 C CA . PRO A 1 87 ? 14.281 2.974 -9.378 1.00 88.94 87 PRO A CA 1
ATOM 618 C C . PRO A 1 87 ? 12.882 3.164 -8.788 1.00 88.94 87 PRO A C 1
ATOM 620 O O . PRO A 1 87 ? 12.626 2.685 -7.686 1.00 88.94 87 PRO A O 1
ATOM 623 N N . VAL A 1 88 ? 11.964 3.807 -9.522 1.00 90.62 88 VAL A N 1
ATOM 624 C CA . VAL A 1 88 ? 10.571 4.015 -9.085 1.00 90.62 88 VAL A CA 1
ATOM 625 C C . VAL A 1 88 ? 9.881 2.666 -8.917 1.00 90.62 88 VAL A C 1
ATOM 627 O O . VAL A 1 88 ? 9.292 2.394 -7.872 1.00 90.62 88 VAL A O 1
ATOM 630 N N . GLN A 1 89 ? 9.984 1.804 -9.930 1.00 89.56 89 GLN A N 1
ATOM 631 C CA . GLN A 1 89 ? 9.334 0.496 -9.925 1.00 89.56 89 GLN A CA 1
ATOM 632 C C . GLN A 1 89 ? 9.949 -0.452 -8.889 1.00 89.56 89 GLN A C 1
ATOM 634 O O . GLN A 1 89 ? 9.234 -1.207 -8.228 1.00 89.56 89 GLN A O 1
ATOM 639 N N . TRP A 1 90 ? 11.266 -0.387 -8.689 1.00 91.25 90 TRP A N 1
ATOM 640 C CA . TRP A 1 90 ? 11.951 -1.111 -7.626 1.00 91.25 90 TRP A CA 1
ATOM 641 C C . TRP A 1 90 ? 11.478 -0.653 -6.241 1.00 91.25 90 TRP A C 1
ATOM 643 O O . TRP A 1 90 ? 11.044 -1.488 -5.447 1.00 91.25 90 TRP A O 1
ATOM 653 N N . LEU A 1 91 ? 11.478 0.660 -5.973 1.00 92.94 91 LEU A N 1
ATOM 654 C CA . LEU A 1 91 ? 10.983 1.238 -4.718 1.00 92.94 91 LEU A CA 1
ATOM 655 C C . LEU A 1 91 ? 9.527 0.854 -4.469 1.00 92.94 91 LEU A C 1
ATOM 657 O O . LEU A 1 91 ? 9.196 0.415 -3.373 1.00 92.94 91 LEU A O 1
ATOM 661 N N . HIS A 1 92 ? 8.672 0.943 -5.487 1.00 93.50 92 HIS A N 1
ATOM 662 C CA . HIS A 1 92 ? 7.277 0.523 -5.397 1.00 93.50 92 HIS A CA 1
ATOM 663 C C . HIS A 1 92 ? 7.149 -0.952 -4.978 1.00 93.50 92 HIS A C 1
ATOM 665 O O . HIS A 1 92 ? 6.342 -1.292 -4.114 1.00 93.50 92 HIS A O 1
ATOM 671 N N . ARG A 1 93 ? 7.977 -1.855 -5.517 1.00 91.94 93 ARG A N 1
ATOM 672 C CA . ARG A 1 93 ? 7.975 -3.276 -5.121 1.00 91.94 93 ARG A CA 1
ATOM 673 C C . ARG A 1 93 ? 8.511 -3.491 -3.700 1.00 91.94 93 ARG A C 1
ATOM 675 O O . ARG A 1 93 ? 7.921 -4.259 -2.944 1.00 91.94 93 ARG A O 1
ATOM 682 N N . VAL A 1 94 ? 9.582 -2.798 -3.310 1.00 94.25 94 VAL A N 1
ATOM 683 C CA . VAL A 1 94 ? 10.144 -2.871 -1.947 1.00 94.25 94 VAL A CA 1
ATOM 684 C C . VAL A 1 94 ? 9.133 -2.379 -0.914 1.00 94.25 94 VAL A C 1
ATOM 686 O O . VAL A 1 94 ? 8.877 -3.056 0.083 1.00 94.25 94 VAL A O 1
ATOM 689 N N . VAL A 1 95 ? 8.508 -1.230 -1.171 1.00 95.38 95 VAL A N 1
ATOM 690 C CA . VAL A 1 95 ? 7.505 -0.645 -0.279 1.00 95.38 95 VAL A CA 1
ATOM 691 C C . VAL A 1 95 ? 6.236 -1.506 -0.247 1.00 95.38 95 VAL A C 1
ATOM 693 O O . VAL A 1 95 ? 5.655 -1.646 0.826 1.00 95.38 95 VAL A O 1
ATOM 696 N N . THR A 1 96 ? 5.872 -2.205 -1.334 1.00 94.88 96 THR A N 1
ATOM 697 C CA . THR A 1 96 ? 4.820 -3.248 -1.294 1.00 94.88 96 THR A CA 1
ATOM 698 C C . THR A 1 96 ? 5.122 -4.285 -0.213 1.00 94.88 96 THR A C 1
ATOM 700 O O . THR A 1 96 ? 4.268 -4.584 0.619 1.00 94.88 96 THR A O 1
ATOM 703 N N . GLY A 1 97 ? 6.350 -4.816 -0.197 1.00 95.50 97 GLY A N 1
ATOM 704 C CA . GLY A 1 97 ? 6.787 -5.789 0.804 1.00 95.50 97 GLY A CA 1
ATOM 705 C C . GLY A 1 97 ? 6.699 -5.231 2.224 1.00 95.50 97 GLY A C 1
ATOM 706 O O . GLY A 1 97 ? 6.149 -5.885 3.108 1.00 95.50 97 GLY A O 1
ATOM 707 N N . ALA A 1 98 ? 7.158 -3.994 2.433 1.00 96.38 98 ALA A N 1
ATOM 708 C CA . ALA A 1 98 ? 7.063 -3.320 3.727 1.00 96.38 98 ALA A CA 1
ATOM 709 C C . ALA A 1 98 ? 5.606 -3.139 4.189 1.00 96.38 98 ALA A C 1
ATOM 711 O O . ALA A 1 98 ? 5.289 -3.419 5.344 1.00 96.38 98 ALA A O 1
ATOM 712 N N . VAL A 1 99 ? 4.701 -2.732 3.292 1.00 97.62 99 VAL A N 1
ATOM 713 C CA . VAL A 1 99 ? 3.265 -2.605 3.587 1.00 97.62 99 VAL A CA 1
ATOM 714 C C . VAL A 1 99 ? 2.681 -3.948 4.018 1.00 97.62 99 VAL A C 1
ATOM 716 O O . VAL A 1 99 ? 1.988 -4.000 5.030 1.00 97.62 99 VAL A O 1
ATOM 719 N N . LEU A 1 100 ? 2.978 -5.038 3.304 1.00 97.50 100 LEU A N 1
ATOM 720 C CA . LEU A 1 100 ? 2.483 -6.371 3.659 1.00 97.50 100 LEU A CA 1
ATOM 721 C C . LEU A 1 100 ? 3.011 -6.830 5.024 1.00 97.50 100 LEU A C 1
ATOM 723 O O . LEU A 1 100 ? 2.231 -7.297 5.855 1.00 97.50 100 LEU A O 1
ATOM 727 N N . LEU A 1 101 ? 4.310 -6.647 5.278 1.00 97.62 101 LEU A N 1
ATOM 728 C CA . LEU A 1 101 ? 4.954 -7.014 6.542 1.00 97.62 101 LEU A CA 1
ATOM 729 C C . LEU A 1 101 ? 4.421 -6.213 7.734 1.00 97.62 101 LEU A C 1
ATOM 731 O O . LEU A 1 101 ? 4.328 -6.747 8.835 1.00 97.62 101 LEU A O 1
ATOM 735 N N . LEU A 1 102 ? 4.053 -4.948 7.531 1.00 97.25 102 LEU A N 1
ATOM 736 C CA . LEU A 1 102 ? 3.486 -4.117 8.589 1.00 97.25 102 LEU A CA 1
ATOM 737 C C . LEU A 1 102 ? 1.994 -4.390 8.789 1.00 97.25 102 LEU A C 1
ATOM 739 O O . LEU A 1 102 ? 1.546 -4.554 9.921 1.00 97.25 102 LEU A O 1
ATOM 743 N N . ALA A 1 103 ? 1.211 -4.422 7.713 1.00 97.00 103 ALA A N 1
ATOM 744 C CA . ALA A 1 103 ? -0.241 -4.360 7.802 1.00 97.00 103 ALA A CA 1
ATOM 745 C C . ALA A 1 103 ? -0.914 -5.732 7.971 1.00 97.00 103 ALA A C 1
ATOM 747 O O . ALA A 1 103 ? -1.958 -5.799 8.619 1.00 97.00 103 ALA A O 1
ATOM 748 N N . LEU A 1 104 ? -0.343 -6.835 7.462 1.00 97.62 104 LEU A N 1
ATOM 749 C CA . LEU A 1 104 ? -0.942 -8.167 7.645 1.00 97.62 104 LEU A CA 1
ATOM 750 C C . LEU A 1 104 ? -0.882 -8.660 9.101 1.00 97.62 104 LEU A C 1
ATOM 752 O O . LEU A 1 104 ? -1.921 -9.092 9.610 1.00 97.62 104 LEU A O 1
ATOM 756 N N . PRO A 1 105 ? 0.254 -8.571 9.826 1.00 97.94 105 PRO A N 1
ATOM 757 C CA . PRO A 1 105 ? 0.281 -8.960 11.237 1.00 97.94 105 PRO A CA 1
ATOM 758 C C . PRO A 1 105 ? -0.599 -8.046 12.095 1.00 97.94 105 PRO A C 1
ATOM 760 O O . PRO A 1 105 ? -1.249 -8.507 13.033 1.00 97.94 105 PRO A O 1
ATOM 763 N N . LEU A 1 106 ? -0.677 -6.764 11.733 1.00 96.38 106 LEU A N 1
ATOM 764 C CA . LEU A 1 106 ? -1.565 -5.803 12.370 1.00 96.38 106 LEU A CA 1
ATOM 765 C C . LEU A 1 106 ? -3.040 -6.180 12.167 1.00 96.38 106 LEU A C 1
ATOM 767 O O . LEU A 1 106 ? -3.787 -6.235 13.141 1.00 96.38 106 LEU A O 1
ATOM 771 N N . ALA A 1 107 ? -3.454 -6.524 10.943 1.00 96.62 107 ALA A N 1
ATOM 772 C CA . ALA A 1 107 ? -4.796 -7.034 10.662 1.00 96.62 107 ALA A CA 1
ATOM 773 C C . ALA A 1 107 ? -5.085 -8.308 11.473 1.00 96.62 107 ALA A C 1
ATOM 775 O O . ALA A 1 107 ? -6.128 -8.421 12.117 1.00 96.62 107 ALA A O 1
ATOM 776 N N . TRP A 1 108 ? -4.133 -9.244 11.529 1.00 97.62 108 TRP A N 1
ATOM 777 C CA . TRP A 1 108 ? -4.261 -10.453 12.340 1.00 97.62 108 TRP A CA 1
ATOM 778 C C . TRP A 1 108 ? -4.433 -10.159 13.834 1.00 97.62 108 TRP A C 1
ATOM 780 O O . TRP A 1 108 ? -5.210 -10.834 14.508 1.00 97.62 108 TRP A O 1
ATOM 790 N N . HIS A 1 109 ? -3.728 -9.161 14.365 1.00 96.19 109 HIS A N 1
ATOM 791 C CA . HIS A 1 109 ? -3.865 -8.741 15.755 1.00 96.19 109 HIS A CA 1
ATOM 792 C C . HIS A 1 109 ? -5.228 -8.075 16.011 1.00 96.19 109 HIS A C 1
ATOM 794 O O . HIS A 1 109 ? -5.934 -8.434 16.957 1.00 96.19 109 HIS A O 1
ATOM 800 N N . LEU A 1 110 ? -5.639 -7.162 15.126 1.00 95.06 110 LEU A N 1
ATOM 801 C CA . LEU A 1 110 ? -6.879 -6.388 15.230 1.00 95.06 110 LEU A CA 1
ATOM 802 C C . LEU A 1 110 ? -8.145 -7.214 14.954 1.00 95.06 110 LEU A C 1
ATOM 804 O O . LEU A 1 110 ? -9.232 -6.801 15.356 1.00 95.06 110 LEU A O 1
ATOM 808 N N . ARG A 1 111 ? -8.035 -8.414 14.365 1.00 96.00 111 ARG A N 1
ATOM 809 C CA . ARG A 1 111 ? -9.190 -9.300 14.117 1.00 96.00 111 ARG A CA 1
ATOM 810 C C . ARG A 1 111 ? -9.966 -9.676 15.380 1.00 96.00 111 ARG A C 1
ATOM 812 O O . ARG A 1 111 ? -11.127 -10.054 15.288 1.00 96.00 111 ARG A O 1
ATOM 819 N N . ARG A 1 112 ? -9.323 -9.616 16.555 1.00 93.56 112 ARG A N 1
ATOM 820 C CA . ARG A 1 112 ? -9.969 -9.904 17.847 1.00 93.56 112 ARG A CA 1
ATOM 821 C C . ARG A 1 112 ? -10.947 -8.810 18.277 1.00 93.56 112 ARG A C 1
ATOM 823 O O . ARG A 1 112 ? -11.821 -9.094 19.087 1.00 93.56 112 ARG A O 1
ATOM 830 N N . ILE A 1 113 ? -10.790 -7.590 17.759 1.00 92.31 113 ILE A N 1
ATOM 831 C CA . ILE A 1 113 ? -11.640 -6.441 18.093 1.00 92.31 113 ILE A CA 1
ATOM 832 C C . ILE A 1 113 ? -12.522 -6.006 16.912 1.00 92.31 113 ILE A C 1
ATOM 834 O O . ILE A 1 113 ? -13.687 -5.699 17.125 1.00 92.31 113 ILE A O 1
ATOM 838 N N . ASP A 1 114 ? -12.019 -6.055 15.673 1.00 93.12 114 ASP A N 1
ATOM 839 C CA . ASP A 1 114 ? -12.763 -5.738 14.442 1.00 93.12 114 ASP A CA 1
ATOM 840 C C . ASP A 1 114 ? -12.452 -6.783 13.358 1.00 93.12 114 ASP A C 1
ATOM 842 O O . ASP A 1 114 ? -11.658 -6.545 12.445 1.00 93.12 114 ASP A O 1
ATOM 846 N N . ALA A 1 115 ? -13.050 -7.975 13.475 1.00 94.44 115 ALA A N 1
ATOM 847 C CA . ALA A 1 115 ? -12.821 -9.087 12.547 1.00 94.44 115 ALA A CA 1
ATOM 848 C C . ALA A 1 115 ? -13.155 -8.725 11.091 1.00 94.44 115 ALA A C 1
ATOM 850 O O . ALA A 1 115 ? -12.422 -9.108 10.179 1.00 94.44 115 ALA A O 1
ATOM 851 N N . TRP A 1 116 ? -14.231 -7.961 10.877 1.00 93.44 116 TRP A N 1
ATOM 852 C CA . TRP A 1 116 ? -14.649 -7.530 9.544 1.00 93.44 116 TRP A CA 1
ATOM 853 C C . TRP A 1 116 ? -13.651 -6.548 8.936 1.00 93.44 116 TRP A C 1
ATOM 855 O O . TRP A 1 116 ? -13.151 -6.789 7.840 1.00 93.44 116 TRP A O 1
ATOM 865 N N . GLY A 1 117 ? -13.311 -5.470 9.654 1.00 94.06 117 GLY A N 1
ATOM 866 C CA . GLY A 1 117 ? -12.332 -4.495 9.178 1.00 94.06 117 GLY A CA 1
ATOM 867 C C . GLY A 1 117 ? -10.980 -5.148 8.893 1.00 94.06 117 GLY A C 1
ATOM 868 O O . GLY A 1 117 ? -10.389 -4.906 7.840 1.00 94.06 117 GLY A O 1
ATOM 869 N N . ALA A 1 118 ? -10.515 -6.020 9.794 1.00 96.25 118 ALA A N 1
ATOM 870 C CA . ALA A 1 118 ? -9.276 -6.771 9.621 1.00 96.25 118 ALA A CA 1
ATOM 871 C C . ALA A 1 118 ? -9.318 -7.677 8.382 1.00 96.25 118 ALA A C 1
ATOM 873 O O . ALA A 1 118 ? -8.350 -7.723 7.624 1.00 96.25 118 ALA A O 1
ATOM 874 N N . GLY A 1 119 ? -10.446 -8.357 8.152 1.00 97.50 119 GLY A N 1
ATOM 875 C CA . GLY A 1 119 ? -10.677 -9.173 6.963 1.00 97.50 119 GLY A CA 1
ATOM 876 C C . GLY A 1 119 ? -10.641 -8.352 5.675 1.00 97.50 119 GLY A C 1
ATOM 877 O O . GLY A 1 119 ? -9.952 -8.738 4.736 1.00 97.50 119 GLY A O 1
ATOM 878 N N . VAL A 1 120 ? -11.307 -7.192 5.645 1.00 96.94 120 VAL A N 1
ATOM 879 C CA . VAL A 1 120 ? -11.288 -6.270 4.494 1.00 96.94 120 VAL A CA 1
ATOM 880 C C . VAL A 1 120 ? -9.870 -5.777 4.206 1.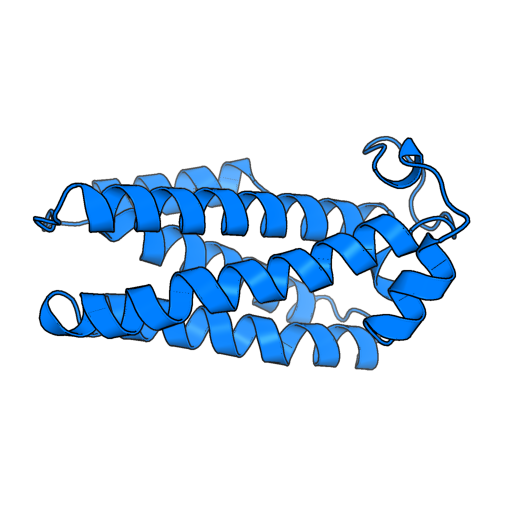00 96.94 120 VAL A C 1
ATOM 882 O O . VAL A 1 120 ? -9.443 -5.811 3.054 1.00 96.94 120 VAL A O 1
ATOM 885 N N . LEU A 1 121 ? -9.122 -5.362 5.235 1.00 97.31 121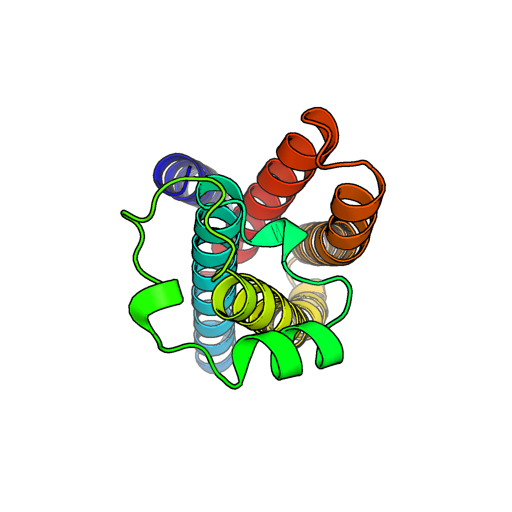 LEU A N 1
ATOM 886 C CA . LEU A 1 121 ? -7.736 -4.919 5.075 1.00 97.31 121 LEU A CA 1
ATOM 887 C C . LEU A 1 121 ? -6.862 -6.045 4.505 1.00 97.31 121 LEU A C 1
ATOM 889 O O . LEU A 1 121 ? -6.171 -5.837 3.511 1.00 97.31 121 LEU A O 1
ATOM 893 N N . ALA A 1 122 ? -6.917 -7.241 5.095 1.00 97.94 122 ALA A N 1
ATOM 894 C CA . ALA A 1 122 ? -6.131 -8.382 4.636 1.00 97.94 122 ALA A CA 1
ATOM 895 C C . ALA A 1 122 ? -6.495 -8.790 3.200 1.00 97.94 122 ALA A C 1
ATOM 897 O O . ALA A 1 122 ? -5.604 -8.956 2.368 1.00 97.94 122 ALA A O 1
ATOM 898 N N . ALA A 1 123 ? -7.788 -8.891 2.883 1.00 97.94 123 ALA A N 1
ATOM 899 C CA . ALA A 1 123 ? -8.258 -9.237 1.545 1.00 97.94 123 ALA A CA 1
ATOM 900 C C . ALA A 1 123 ? -7.812 -8.205 0.501 1.00 97.94 123 ALA A C 1
ATOM 902 O O . ALA A 1 123 ? -7.297 -8.587 -0.548 1.00 97.94 123 ALA A O 1
ATOM 903 N N . ALA A 1 124 ? -7.939 -6.907 0.799 1.00 97.50 124 ALA A N 1
ATOM 904 C CA . ALA A 1 124 ? -7.502 -5.846 -0.102 1.00 97.50 124 ALA A CA 1
ATOM 905 C C . ALA A 1 124 ? -5.986 -5.892 -0.351 1.00 97.50 124 ALA A C 1
ATOM 907 O O . ALA A 1 124 ? -5.552 -5.796 -1.495 1.00 97.50 124 ALA A O 1
ATOM 908 N N . LEU A 1 125 ? -5.178 -6.095 0.695 1.00 97.38 125 LEU A N 1
ATOM 909 C CA . LEU A 1 125 ? -3.718 -6.184 0.584 1.00 97.38 125 LEU A CA 1
ATOM 910 C C . LEU A 1 125 ? -3.257 -7.400 -0.226 1.00 97.38 125 LEU A C 1
ATOM 912 O O . LEU A 1 125 ? -2.388 -7.271 -1.088 1.00 97.38 125 LEU A O 1
ATOM 916 N N . LEU A 1 126 ? -3.850 -8.569 0.020 1.00 97.19 126 LEU A N 1
ATOM 917 C CA . LEU A 1 126 ? -3.541 -9.781 -0.739 1.00 97.19 126 LEU A CA 1
ATOM 918 C C . LEU A 1 126 ? -3.977 -9.640 -2.201 1.00 97.19 126 LEU A C 1
ATOM 920 O O . LEU A 1 126 ? -3.216 -9.987 -3.102 1.00 97.19 126 LEU A O 1
ATOM 924 N N . ALA A 1 127 ? -5.154 -9.060 -2.451 1.00 96.50 127 ALA A N 1
ATOM 925 C CA . ALA A 1 127 ? -5.619 -8.776 -3.802 1.00 96.50 127 ALA A CA 1
ATOM 926 C C . ALA A 1 127 ? -4.688 -7.794 -4.532 1.00 96.50 127 ALA A C 1
ATOM 928 O O . ALA A 1 127 ? -4.347 -8.041 -5.683 1.00 96.50 127 ALA A O 1
ATOM 929 N N . LEU A 1 128 ? -4.210 -6.731 -3.873 1.00 94.88 128 LEU A N 1
ATOM 930 C CA . LEU A 1 128 ? -3.223 -5.802 -4.443 1.00 94.88 128 LEU A CA 1
ATOM 931 C C . LEU A 1 128 ? -1.922 -6.512 -4.830 1.00 94.88 128 LEU A C 1
ATOM 933 O O . LEU A 1 128 ? -1.418 -6.301 -5.934 1.00 94.88 128 LEU A O 1
ATOM 937 N N . ALA A 1 129 ? -1.407 -7.370 -3.945 1.00 92.88 129 ALA A N 1
ATOM 938 C CA . ALA A 1 129 ? -0.173 -8.118 -4.173 1.00 92.88 129 ALA A CA 1
ATOM 939 C C . ALA A 1 129 ? -0.278 -9.081 -5.368 1.00 92.88 129 ALA A C 1
ATOM 941 O O . ALA A 1 129 ? 0.695 -9.254 -6.098 1.00 92.88 129 ALA A O 1
ATOM 942 N N . MET A 1 130 ? -1.453 -9.681 -5.587 1.00 92.00 130 MET A N 1
ATOM 943 C CA . MET A 1 130 ? -1.701 -10.576 -6.724 1.00 92.00 130 MET A CA 1
ATOM 944 C C . MET A 1 130 ? -2.022 -9.818 -8.017 1.00 92.00 130 MET A C 1
ATOM 946 O O . MET A 1 130 ? -1.584 -10.210 -9.095 1.00 92.00 130 MET A O 1
ATOM 950 N N . LEU A 1 131 ? -2.778 -8.722 -7.925 1.00 90.81 131 LEU A N 1
ATOM 951 C CA . LEU A 1 131 ? -3.244 -7.970 -9.088 1.00 90.81 131 LEU A CA 1
ATOM 952 C C . LEU A 1 131 ? -2.113 -7.192 -9.771 1.00 90.81 131 LEU A C 1
ATOM 954 O O . LEU A 1 131 ? -2.141 -7.040 -10.988 1.00 90.81 131 LEU A O 1
ATOM 958 N N . GLY A 1 132 ? -1.107 -6.734 -9.017 1.00 86.69 132 GLY A N 1
ATOM 959 C CA . GLY A 1 132 ? 0.051 -6.020 -9.567 1.00 86.69 132 GLY A CA 1
ATOM 960 C C . GLY A 1 132 ? 0.768 -6.796 -10.687 1.00 86.69 132 GLY A C 1
ATOM 961 O O . GLY A 1 132 ? 0.857 -6.286 -11.803 1.00 86.69 132 GLY A O 1
ATOM 962 N N . PRO A 1 133 ? 1.229 -8.039 -10.450 1.00 85.12 133 PRO A N 1
ATOM 963 C CA . PRO A 1 133 ? 1.817 -8.882 -11.495 1.00 85.12 133 PRO A CA 1
ATOM 964 C C . PRO A 1 133 ? 0.876 -9.154 -12.677 1.00 85.12 133 PRO A C 1
ATOM 966 O O . PRO A 1 133 ? 1.302 -9.108 -13.830 1.00 85.12 133 PRO A O 1
ATOM 969 N N . VAL A 1 134 ? -0.414 -9.389 -12.406 1.00 88.31 134 VAL A N 1
ATOM 970 C CA . VAL A 1 134 ? -1.423 -9.634 -13.453 1.00 88.31 134 VAL A CA 1
ATOM 971 C C . VAL A 1 134 ? -1.587 -8.413 -14.362 1.00 88.31 134 VAL A C 1
ATOM 973 O O . VAL A 1 134 ? -1.686 -8.563 -15.577 1.00 88.31 134 VAL A O 1
ATOM 976 N N . MET A 1 135 ? -1.560 -7.199 -13.805 1.00 86.25 135 MET A N 1
ATOM 977 C CA . MET A 1 135 ? -1.614 -5.956 -14.580 1.00 86.25 135 MET A CA 1
ATOM 978 C C . MET A 1 135 ? -0.442 -5.809 -15.546 1.00 86.25 135 MET A C 1
ATOM 980 O O . MET A 1 135 ? -0.653 -5.371 -16.675 1.00 86.25 135 MET A O 1
ATOM 984 N N . VAL A 1 136 ? 0.768 -6.186 -15.120 1.00 80.12 136 VAL A N 1
ATOM 985 C CA . VAL A 1 136 ? 1.961 -6.155 -15.979 1.00 80.12 136 VAL A CA 1
ATOM 986 C C . VAL A 1 136 ? 1.788 -7.130 -17.145 1.00 80.12 136 VAL A C 1
ATOM 988 O O . VAL A 1 136 ? 1.930 -6.729 -18.297 1.00 80.12 136 VAL A O 1
ATOM 991 N N . GLY A 1 137 ? 1.386 -8.376 -16.864 1.00 81.44 137 GLY A N 1
ATOM 992 C CA . GLY A 1 137 ? 1.167 -9.396 -17.897 1.00 81.44 137 GLY A CA 1
ATOM 993 C C . GLY A 1 137 ? 0.026 -9.075 -18.871 1.00 81.44 137 GLY A C 1
ATOM 994 O O . GLY A 1 137 ? 0.064 -9.491 -20.024 1.00 81.44 137 GLY A O 1
ATOM 995 N N . ALA A 1 138 ? -0.970 -8.301 -18.436 1.00 84.44 138 ALA A N 1
ATOM 996 C CA . ALA A 1 138 ? -2.102 -7.867 -19.256 1.00 84.44 138 ALA A CA 1
ATOM 997 C C . ALA A 1 138 ? -1.868 -6.525 -19.981 1.00 84.44 138 ALA A C 1
ATOM 999 O O . ALA A 1 138 ? -2.825 -5.922 -20.470 1.00 84.44 138 ALA A O 1
ATOM 1000 N N . GLY A 1 139 ? -0.631 -6.013 -20.006 1.00 79.25 139 GLY A N 1
ATOM 1001 C CA . GLY A 1 139 ? -0.294 -4.768 -20.700 1.00 79.25 139 GLY A CA 1
ATOM 1002 C C . GLY A 1 139 ? -0.981 -3.529 -20.119 1.00 79.25 139 GLY A C 1
ATOM 1003 O O . GLY A 1 139 ? -1.347 -2.625 -20.864 1.00 79.25 139 GLY A O 1
ATOM 1004 N N . PHE A 1 140 ? -1.188 -3.483 -18.799 1.00 78.50 140 PHE A N 1
ATOM 1005 C CA . PHE A 1 140 ? -1.831 -2.356 -18.111 1.00 78.50 140 PHE A CA 1
ATOM 1006 C C . PHE A 1 140 ? -3.272 -2.067 -18.549 1.00 78.50 140 PHE A C 1
ATOM 1008 O O . PHE A 1 140 ? -3.695 -0.913 -18.637 1.00 78.50 140 PHE A O 1
ATOM 1015 N N . ALA A 1 141 ? -4.071 -3.118 -18.757 1.00 86.38 141 ALA A N 1
ATOM 1016 C CA . ALA A 1 141 ? -5.494 -2.971 -19.044 1.00 86.38 141 ALA A CA 1
ATOM 1017 C C . ALA A 1 141 ? -6.199 -2.047 -18.027 1.00 86.38 141 ALA A C 1
ATOM 1019 O O . ALA A 1 141 ? -6.118 -2.248 -16.810 1.00 86.38 141 ALA A O 1
ATOM 1020 N N . PHE A 1 142 ? -6.937 -1.056 -18.539 1.00 86.44 142 PHE A N 1
ATOM 1021 C CA . PHE A 1 142 ? -7.568 -0.003 -17.736 1.00 86.44 142 PHE A CA 1
ATOM 1022 C C . PHE A 1 142 ? -8.419 -0.549 -16.581 1.00 86.44 142 PHE A C 1
ATOM 1024 O O . PHE A 1 142 ? -8.325 -0.059 -15.458 1.00 86.44 142 PHE A O 1
ATOM 1031 N N . GLY A 1 143 ? -9.205 -1.603 -16.830 1.00 89.31 143 GLY A N 1
ATOM 1032 C CA . GLY A 1 143 ? -10.045 -2.222 -15.801 1.00 89.31 143 GLY A CA 1
ATOM 1033 C C . GLY A 1 143 ? -9.244 -2.771 -14.615 1.00 89.31 143 GLY A C 1
ATOM 1034 O O . GLY A 1 143 ? -9.649 -2.594 -13.467 1.00 89.31 143 GLY A O 1
ATOM 1035 N N . LEU A 1 144 ? -8.075 -3.367 -14.868 1.00 89.81 144 LEU A N 1
ATOM 1036 C CA . LEU A 1 144 ? -7.204 -3.875 -13.807 1.00 89.81 144 LEU A CA 1
ATOM 1037 C C . LEU A 1 144 ? -6.536 -2.724 -13.043 1.00 89.81 144 LEU A C 1
ATOM 1039 O O . LEU A 1 144 ? -6.482 -2.759 -11.816 1.00 89.81 144 LEU A O 1
ATOM 1043 N N . ALA A 1 145 ? -6.104 -1.672 -13.745 1.00 88.88 145 ALA A N 1
ATOM 1044 C CA . ALA A 1 145 ? -5.557 -0.473 -13.110 1.00 88.88 145 ALA A CA 1
ATOM 1045 C C . ALA A 1 145 ? -6.592 0.232 -12.215 1.00 88.88 145 ALA A C 1
ATOM 1047 O O . ALA A 1 145 ? -6.268 0.660 -11.104 1.00 88.88 145 ALA A O 1
ATOM 1048 N N . LEU A 1 146 ? -7.850 0.315 -12.657 1.00 90.31 146 LEU A N 1
ATOM 1049 C CA . LEU A 1 146 ? -8.953 0.837 -11.854 1.00 90.31 146 LEU A CA 1
ATOM 1050 C C . LEU A 1 146 ? -9.187 -0.026 -10.609 1.00 90.31 146 LEU A C 1
ATOM 1052 O O . LEU A 1 146 ? -9.241 0.510 -9.503 1.00 90.31 146 LEU A O 1
ATOM 1056 N N . ALA A 1 147 ? -9.271 -1.349 -10.773 1.00 93.00 147 ALA A N 1
ATOM 1057 C CA . ALA A 1 147 ? -9.451 -2.280 -9.661 1.00 93.00 147 ALA A CA 1
ATOM 1058 C C . ALA A 1 147 ? -8.313 -2.170 -8.633 1.00 93.00 147 ALA A C 1
ATOM 1060 O O . ALA A 1 147 ? -8.569 -2.114 -7.431 1.00 93.00 147 ALA A O 1
ATOM 1061 N N . HIS A 1 148 ? -7.065 -2.049 -9.088 1.00 93.12 148 HIS A N 1
ATOM 1062 C CA . HIS A 1 148 ? -5.907 -1.874 -8.216 1.00 93.12 148 HIS A CA 1
ATOM 1063 C C . HIS A 1 148 ? -5.975 -0.564 -7.422 1.00 93.12 148 HIS A C 1
ATOM 1065 O O . HIS A 1 148 ? -5.798 -0.565 -6.205 1.00 93.12 148 HIS A O 1
ATOM 1071 N N . ASN A 1 149 ? -6.327 0.549 -8.070 1.00 92.50 149 ASN A N 1
ATOM 1072 C CA . ASN A 1 149 ? -6.532 1.821 -7.374 1.00 92.50 149 ASN A CA 1
ATOM 1073 C C . ASN A 1 149 ? -7.689 1.750 -6.367 1.00 92.50 149 ASN A C 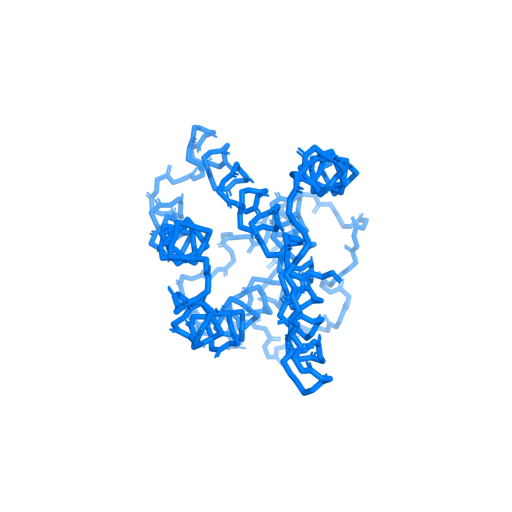1
ATOM 1075 O O . ASN A 1 149 ? -7.572 2.260 -5.252 1.00 92.50 149 ASN A O 1
ATOM 1079 N N . GLN A 1 150 ? -8.788 1.086 -6.727 1.00 93.06 150 GLN A N 1
ATOM 1080 C CA . GLN A 1 150 ? -9.939 0.930 -5.847 1.00 93.06 150 GLN A CA 1
ATOM 1081 C C . GLN A 1 150 ? -9.593 0.099 -4.606 1.00 93.06 150 GLN A C 1
ATOM 1083 O O . GLN A 1 150 ? -9.963 0.481 -3.496 1.00 93.06 150 GLN A O 1
ATOM 1088 N N . LEU A 1 151 ? -8.843 -0.994 -4.770 1.00 95.81 151 LEU A N 1
ATOM 1089 C CA . LEU A 1 151 ? -8.362 -1.821 -3.663 1.00 95.81 151 LEU A CA 1
ATOM 1090 C C . LEU A 1 151 ? -7.398 -1.055 -2.753 1.00 95.81 151 LEU A C 1
ATOM 1092 O O . LEU A 1 151 ? -7.501 -1.166 -1.534 1.00 95.81 151 LEU A O 1
ATOM 1096 N N . ALA A 1 152 ? -6.506 -0.235 -3.314 1.00 95.25 152 ALA A N 1
ATOM 1097 C CA . ALA A 1 152 ? -5.605 0.605 -2.529 1.00 95.25 152 ALA A CA 1
ATOM 1098 C C . ALA A 1 152 ? -6.378 1.644 -1.699 1.00 95.25 152 ALA A C 1
ATOM 1100 O O . ALA A 1 152 ? -6.059 1.873 -0.530 1.00 95.25 152 ALA A O 1
ATOM 1101 N N . ALA A 1 153 ? -7.445 2.217 -2.263 1.00 94.38 153 ALA A N 1
ATOM 1102 C CA . ALA A 1 153 ? -8.334 3.125 -1.545 1.00 94.38 153 ALA A CA 1
ATOM 1103 C C . ALA A 1 153 ? -9.101 2.408 -0.418 1.00 94.38 153 ALA A C 1
ATOM 1105 O O . ALA A 1 153 ? -9.192 2.937 0.690 1.00 94.38 153 ALA A O 1
ATOM 1106 N N . ILE A 1 154 ? -9.592 1.187 -0.666 1.00 95.19 154 ILE A N 1
ATOM 1107 C CA . ILE A 1 154 ? -10.243 0.343 0.350 1.00 95.19 154 ILE A CA 1
ATOM 1108 C C . ILE A 1 154 ? -9.265 -0.019 1.469 1.00 95.19 154 ILE A C 1
ATOM 1110 O O . ILE A 1 154 ? -9.624 0.095 2.637 1.00 95.19 154 ILE A O 1
ATOM 1114 N N . ALA A 1 155 ? -8.030 -0.410 1.143 1.00 96.44 155 ALA A N 1
ATOM 1115 C CA . ALA A 1 155 ? -7.008 -0.737 2.133 1.00 96.44 155 ALA A CA 1
ATOM 1116 C C . ALA A 1 155 ? -6.698 0.466 3.036 1.00 96.44 155 ALA A C 1
ATOM 1118 O O . ALA A 1 155 ? -6.665 0.324 4.259 1.00 96.44 155 ALA A O 1
ATOM 1119 N N . LEU A 1 156 ? -6.545 1.662 2.453 1.00 95.25 156 LEU A N 1
ATOM 1120 C CA . LEU A 1 156 ? -6.307 2.886 3.218 1.00 95.25 156 LEU A CA 1
ATOM 1121 C C . LEU A 1 156 ? -7.502 3.220 4.116 1.00 95.25 156 LEU A C 1
ATOM 1123 O O . LEU A 1 156 ? -7.322 3.455 5.307 1.00 95.25 156 LEU A O 1
ATOM 1127 N N . ALA A 1 157 ? -8.718 3.189 3.569 1.00 93.50 157 ALA A N 1
ATOM 1128 C CA . ALA A 1 157 ? -9.938 3.465 4.321 1.00 93.50 157 ALA A CA 1
ATOM 1129 C C . ALA A 1 157 ? -10.207 2.431 5.427 1.00 93.50 157 ALA A C 1
ATOM 1131 O O . ALA A 1 157 ? -10.719 2.781 6.486 1.00 93.50 157 ALA A O 1
ATOM 1132 N N . ALA A 1 158 ? -9.854 1.161 5.212 1.00 93.81 158 ALA A N 1
ATOM 1133 C CA . ALA A 1 158 ? -9.935 0.133 6.240 1.00 93.81 158 ALA A CA 1
ATOM 1134 C C . ALA A 1 158 ? -8.944 0.427 7.372 1.00 93.81 158 ALA A C 1
ATOM 1136 O O . ALA A 1 158 ? -9.332 0.422 8.537 1.00 93.81 158 ALA A O 1
ATOM 1137 N N . LEU A 1 159 ? -7.696 0.762 7.036 1.00 93.81 159 LEU A N 1
ATOM 1138 C CA . LEU A 1 159 ? -6.654 1.077 8.011 1.00 93.81 159 LEU A CA 1
ATOM 1139 C C . LEU A 1 159 ? -7.001 2.302 8.876 1.00 93.81 159 LEU A C 1
ATOM 1141 O O . LEU A 1 159 ? -6.757 2.293 10.083 1.00 93.81 159 LEU A O 1
ATOM 1145 N N . THR A 1 160 ? -7.623 3.338 8.298 1.00 91.56 160 THR A N 1
ATOM 1146 C CA . THR A 1 160 ? -7.985 4.560 9.039 1.00 91.56 160 THR A CA 1
ATOM 1147 C C . THR A 1 160 ? -9.096 4.368 10.066 1.00 91.56 160 THR A C 1
ATOM 1149 O O . THR A 1 160 ? -9.279 5.238 10.918 1.00 91.56 160 THR A O 1
ATOM 1152 N N . ARG A 1 161 ? -9.801 3.230 10.055 1.00 90.12 161 ARG A N 1
ATOM 1153 C CA . ARG A 1 161 ? -10.816 2.892 11.067 1.00 90.12 161 ARG A CA 1
ATOM 1154 C C . ARG A 1 161 ? -10.236 2.783 12.475 1.00 90.12 161 ARG A C 1
ATOM 1156 O O . ARG A 1 161 ? -10.960 3.010 13.440 1.00 90.12 161 ARG A O 1
ATOM 1163 N N . TRP A 1 162 ? -8.959 2.418 12.595 1.00 91.19 162 TRP A N 1
ATOM 1164 C CA . TRP A 1 162 ? -8.290 2.222 13.885 1.00 91.19 162 TRP A CA 1
ATOM 1165 C C . TRP A 1 162 ? -7.342 3.367 14.276 1.00 91.19 162 TRP A C 1
ATOM 1167 O O . TRP A 1 162 ? -6.790 3.337 15.377 1.00 91.19 162 TRP A O 1
ATOM 1177 N N . LEU A 1 163 ? -7.159 4.372 13.409 1.00 88.56 163 LEU A N 1
ATOM 1178 C CA . LEU A 1 163 ? -6.402 5.598 13.707 1.00 88.56 163 LEU A CA 1
ATOM 1179 C C . LEU A 1 163 ? -7.242 6.566 14.552 1.00 88.56 163 LEU A C 1
ATOM 1181 O O . LEU A 1 163 ? -6.717 7.115 15.553 1.00 88.56 163 LEU A O 1
#

pLDDT: mean 88.44, std 8.37, range [54.84, 97.94]

Secondary structure (DSSP, 8-state):
-HHHHHHHHHHHHHH-S------HHHHHHHHHHHHHHHHHHHHHHHHHHHSGGGS-SSHHHHHHHHTT--GGGG-TTPPTT-S--HHHHHHHHHHHHHHHHHHHHHHHHHTTT-HHHHHHHHHHHHHHHHHHHHHHHTTT-HHHHHHHHHHHHHHHHHHGGG-

Sequence (163 aa):
LLGGFAMLALSVRLAAPRRWAVTPAVRAWLWAAAVALLAQIVLGGLASTTGSILSCDGLADCWRAAAGQGWAALDPWRLPGSAAGAPVQWLHRVVTGAVLLLALPLAWHLRRIDAWGAGVLAAALLALAMLGPVMVGAGFAFGLALAHNQLAAIALAALTRWL

Radius of gyration: 16.41 Å; chains: 1; bounding box: 43×27×44 Å

Foldseek 3Di:
DLVVLVVLLVVLQVPDPDADDDDPVLVVLLVQLLVLLSVLVLLVVLCVQQVLLQLDQDLVRLCVLQVPADPCLVPSPHHHPDNRSSVSNNVSVVSLVVSCVSLLVSLVVCCVPVVPLSVLLNVLSVCLVVLSNVCNVVVNPVVSVVSNVVSSSSNSSSSSSHD